Protein AF-A0A973CVB8-F1 (afdb_monomer)

pLDDT: mean 89.6, std 4.65, range [71.19, 96.25]

Secondary structure (DSSP, 8-state):
--TTGGG--HHHHHHHHHHHHHHHTTTS---HHHHHHHHHHHHHHT--HHHHHHHHHHHHSPPPGGG--GGGS-GGGHHHHHHHHHHHHTTTS---HHHHHHHHHHHHHH-

Foldseek 3Di:
DDPPLVVDDQVRLLLLLLLLLQLCCQVPARDPQLVVLSLVSCVVNVHDPVSSVVSVVSNVPHDDPVVRDLVPQDLVCLVVSLVSNVCSQCRVVDHDPRSVVVSVVSVVVSD

Solvent-accessible surface area (backbone atoms only — not comparable to full-atom values): 6586 Å² total; per-residue (Å²): 132,77,73,70,64,84,77,51,51,71,74,53,47,56,49,47,52,50,53,42,36,46,50,46,39,55,80,76,52,72,50,74,44,31,52,51,47,52,53,52,48,47,63,73,66,64,57,54,73,70,59,45,51,56,50,54,52,27,72,77,44,63,59,61,71,96,76,65,60,79,89,74,56,54,78,95,45,45,66,49,50,54,52,48,43,55,51,39,58,41,50,71,77,52,75,57,70,56,47,53,51,52,53,51,53,50,51,64,76,67,108

Mean predicted aligned error: 3.61 Å

Sequence (111 aa):
MPDGLDQLKGRERLNLLKFVCSFAWADLEIRSEERRFIKRLVERLELDPDEAERVEDWLDLPPSPDSVDPAQIPDKHREVFLTVLDQVIRADGQIAMEEQEHIALLREMLG

Structure (mmCIF, N/CA/C/O backbone):
data_AF-A0A973CVB8-F1
#
_entry.id   AF-A0A973CVB8-F1
#
loop_
_atom_site.group_PDB
_atom_site.id
_atom_site.type_symbol
_atom_site.label_atom_id
_atom_site.label_alt_id
_atom_site.label_comp_id
_atom_site.label_asym_id
_atom_site.label_entity_id
_atom_site.label_seq_id
_atom_site.pdbx_PDB_ins_code
_atom_site.Cartn_x
_atom_site.Cartn_y
_atom_site.Cartn_z
_atom_site.occupancy
_atom_site.B_iso_or_equiv
_atom_site.auth_seq_id
_atom_site.auth_comp_id
_atom_site.auth_asym_id
_atom_site.auth_atom_id
_atom_site.pdbx_PDB_model_num
ATOM 1 N N . MET A 1 1 ? -4.851 13.014 -5.911 1.00 81.19 1 MET A N 1
ATOM 2 C CA . MET A 1 1 ? -3.815 12.036 -6.296 1.00 81.19 1 MET A CA 1
ATOM 3 C C . MET A 1 1 ? -2.479 12.569 -5.819 1.00 81.19 1 MET A C 1
ATOM 5 O O . MET A 1 1 ? -2.302 13.774 -5.949 1.00 81.19 1 MET A O 1
ATOM 9 N N . PRO A 1 2 ? -1.599 11.727 -5.253 1.00 79.19 2 PRO A N 1
ATOM 10 C CA . PRO A 1 2 ? -0.275 12.135 -4.780 1.00 79.19 2 PRO A CA 1
ATOM 11 C C . PRO A 1 2 ? 0.631 12.619 -5.918 1.00 79.19 2 PRO A C 1
ATOM 13 O O . PRO A 1 2 ? 0.616 12.043 -7.010 1.00 79.19 2 PRO A O 1
ATOM 16 N N . ASP A 1 3 ? 1.438 13.641 -5.639 1.00 82.38 3 ASP A N 1
ATOM 17 C CA . ASP A 1 3 ? 2.522 14.085 -6.519 1.00 82.38 3 ASP A CA 1
ATOM 18 C C . ASP A 1 3 ? 3.740 13.144 -6.398 1.00 82.38 3 ASP A C 1
ATOM 20 O O . ASP A 1 3 ? 3.883 12.411 -5.420 1.00 82.38 3 ASP A O 1
ATOM 24 N N . GLY A 1 4 ? 4.621 13.126 -7.405 1.00 83.88 4 GLY A N 1
ATOM 25 C CA . GLY A 1 4 ? 5.867 12.340 -7.387 1.00 83.88 4 GLY A CA 1
ATOM 26 C C . GLY A 1 4 ? 5.741 10.861 -7.779 1.00 83.88 4 GLY A C 1
ATOM 27 O O . GLY A 1 4 ? 6.751 10.160 -7.850 1.00 83.88 4 GLY A O 1
ATOM 28 N N . LEU A 1 5 ? 4.533 10.376 -8.094 1.00 87.75 5 LEU A N 1
ATOM 29 C CA . LEU A 1 5 ? 4.300 9.012 -8.601 1.00 87.75 5 LEU A CA 1
ATOM 30 C C . LEU A 1 5 ? 5.050 8.714 -9.912 1.00 87.75 5 LEU A C 1
ATOM 32 O O . LEU A 1 5 ? 5.414 7.573 -10.185 1.00 87.75 5 LEU A O 1
ATOM 36 N N . ASP A 1 6 ? 5.295 9.744 -10.720 1.00 87.44 6 ASP A N 1
ATOM 37 C CA . ASP A 1 6 ? 6.030 9.695 -11.985 1.00 87.44 6 ASP A CA 1
ATOM 38 C C . ASP A 1 6 ? 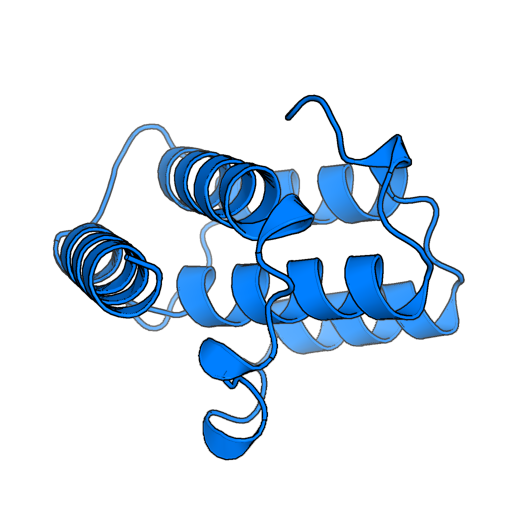7.521 9.355 -11.814 1.00 87.44 6 ASP A C 1
ATOM 40 O O . ASP A 1 6 ? 8.157 8.872 -12.751 1.00 87.44 6 ASP A O 1
ATOM 44 N N . GLN A 1 7 ? 8.067 9.533 -10.609 1.00 87.12 7 GLN A N 1
ATOM 45 C CA . GLN A 1 7 ? 9.464 9.229 -10.288 1.00 87.12 7 GLN A CA 1
ATOM 46 C C . GLN A 1 7 ? 9.703 7.734 -10.009 1.00 87.12 7 GLN A C 1
ATOM 48 O O . GLN A 1 7 ? 10.853 7.283 -9.989 1.00 87.12 7 GLN A O 1
ATOM 53 N N . LEU A 1 8 ? 8.630 6.958 -9.815 1.00 88.50 8 LEU A N 1
ATOM 54 C CA . LEU A 1 8 ? 8.685 5.522 -9.551 1.00 88.50 8 LEU A CA 1
ATOM 55 C C . LEU A 1 8 ? 8.846 4.729 -10.855 1.00 88.50 8 LEU A C 1
ATOM 57 O O . LEU A 1 8 ? 8.099 4.916 -11.822 1.00 88.50 8 LEU A O 1
ATOM 61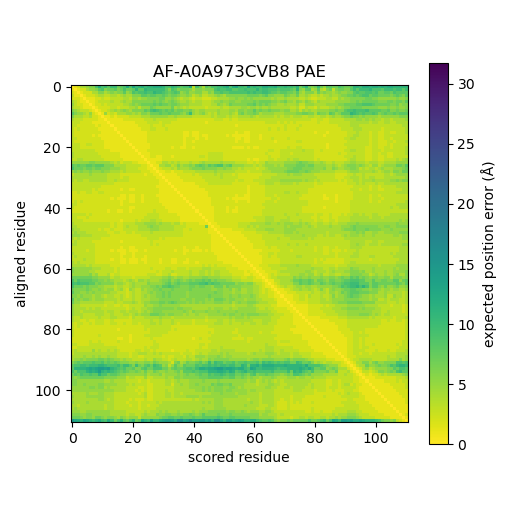 N N . LYS A 1 9 ? 9.785 3.782 -10.869 1.00 87.56 9 LYS A N 1
ATOM 62 C CA . LYS A 1 9 ? 9.956 2.784 -11.941 1.00 87.56 9 LYS A CA 1
ATOM 63 C C . LYS A 1 9 ? 9.066 1.565 -11.691 1.00 87.56 9 LYS A C 1
ATOM 65 O O . LYS A 1 9 ? 8.680 1.338 -10.554 1.00 87.56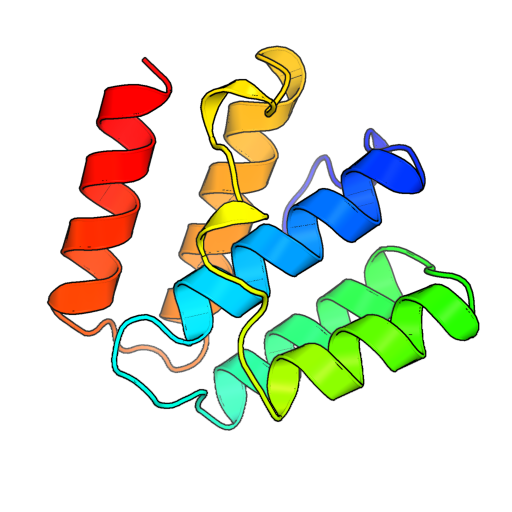 9 LYS A O 1
ATOM 70 N N . GLY A 1 10 ? 8.795 0.738 -12.709 1.00 84.81 10 GLY A N 1
ATOM 71 C CA . GLY A 1 10 ? 7.832 -0.386 -12.635 1.00 84.81 10 GLY A CA 1
ATOM 72 C C . GLY A 1 10 ? 7.882 -1.202 -11.334 1.00 84.81 10 GLY A C 1
ATOM 73 O O . GLY A 1 10 ? 6.926 -1.206 -10.565 1.00 84.81 10 GLY A O 1
ATOM 74 N N . ARG A 1 11 ? 9.055 -1.744 -10.975 1.00 86.06 11 ARG A N 1
ATOM 75 C CA . ARG A 1 11 ? 9.230 -2.494 -9.714 1.00 86.06 11 ARG A CA 1
ATOM 76 C C . ARG A 1 11 ? 8.910 -1.678 -8.451 1.00 86.06 11 ARG A C 1
ATOM 78 O O . ARG A 1 11 ? 8.438 -2.242 -7.472 1.00 86.06 11 ARG A O 1
ATOM 85 N N . GLU A 1 12 ? 9.170 -0.373 -8.453 1.00 89.38 12 GLU A N 1
ATOM 86 C CA . GLU A 1 12 ? 8.847 0.533 -7.342 1.00 89.38 12 GLU A CA 1
ATOM 87 C C . GLU A 1 12 ? 7.346 0.860 -7.297 1.00 89.38 12 GLU A C 1
ATOM 89 O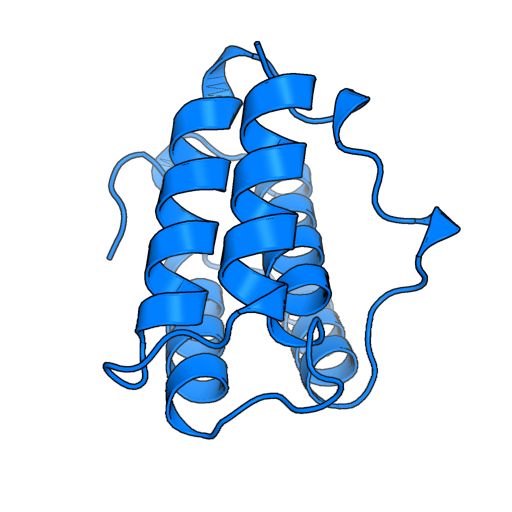 O . GLU A 1 12 ? 6.798 0.970 -6.205 1.00 89.38 12 GLU A O 1
ATOM 94 N N . ARG A 1 13 ? 6.670 0.946 -8.454 1.00 93.69 13 ARG A N 1
ATOM 95 C CA . ARG A 1 13 ? 5.210 1.139 -8.559 1.00 93.69 13 ARG A CA 1
ATOM 96 C C . ARG A 1 13 ? 4.452 -0.060 -8.000 1.00 93.69 13 ARG A C 1
ATOM 98 O O . ARG A 1 13 ? 3.577 0.106 -7.154 1.00 93.69 13 ARG A O 1
ATOM 105 N N . LEU A 1 14 ? 4.837 -1.268 -8.412 1.00 92.88 14 LEU A N 1
ATOM 106 C CA . LEU A 1 14 ? 4.240 -2.494 -7.888 1.00 92.88 14 LEU A CA 1
ATOM 107 C C . LEU A 1 14 ? 4.532 -2.661 -6.391 1.00 92.88 14 LEU A C 1
ATOM 109 O O . LEU A 1 14 ? 3.656 -3.062 -5.629 1.00 92.88 14 LEU A O 1
ATOM 113 N N . ASN A 1 15 ? 5.747 -2.314 -5.948 1.00 92.25 15 ASN A N 1
ATOM 114 C CA . ASN A 1 15 ? 6.083 -2.341 -4.526 1.00 92.25 15 ASN A CA 1
ATOM 115 C C . ASN A 1 15 ? 5.231 -1.344 -3.729 1.00 92.25 15 ASN A C 1
ATOM 117 O O . ASN A 1 15 ? 4.707 -1.711 -2.686 1.00 92.25 15 ASN A O 1
ATOM 121 N N . LEU A 1 16 ? 5.021 -0.123 -4.231 1.00 93.62 16 LEU A N 1
ATOM 122 C CA . LEU A 1 16 ? 4.109 0.838 -3.607 1.00 93.62 16 LEU A CA 1
ATOM 123 C C . LEU A 1 16 ? 2.712 0.236 -3.423 1.00 93.62 16 LEU A C 1
ATOM 125 O O . LEU A 1 16 ? 2.177 0.277 -2.319 1.00 93.62 16 LEU A O 1
ATOM 129 N N . LEU A 1 17 ? 2.143 -0.365 -4.471 1.00 94.81 17 LEU A N 1
ATOM 130 C CA . LEU A 1 17 ? 0.811 -0.967 -4.387 1.00 94.81 17 LEU A CA 1
ATOM 131 C C . LEU A 1 17 ? 0.740 -2.149 -3.429 1.00 94.81 17 LEU A C 1
ATOM 133 O O . LEU A 1 17 ? -0.269 -2.330 -2.752 1.00 94.81 17 LEU A O 1
ATOM 137 N N . LYS A 1 18 ? 1.824 -2.908 -3.312 1.00 94.31 18 LYS A N 1
ATOM 138 C CA . LYS A 1 18 ? 1.930 -3.976 -2.328 1.00 94.31 18 LYS A CA 1
ATOM 139 C C . LYS A 1 18 ? 1.859 -3.450 -0.895 1.00 94.31 18 LYS A C 1
ATOM 141 O O . LYS A 1 18 ? 1.117 -3.996 -0.086 1.00 94.31 18 LYS A O 1
ATOM 146 N N . PHE A 1 19 ? 2.605 -2.385 -0.593 1.00 92.88 19 PHE A N 1
ATOM 147 C CA . PHE A 1 19 ? 2.527 -1.712 0.705 1.00 92.88 19 PHE A CA 1
ATOM 148 C C . PHE A 1 19 ? 1.122 -1.170 0.944 1.00 92.88 19 PHE A C 1
ATOM 150 O O . PHE A 1 19 ? 0.538 -1.429 1.987 1.00 92.88 19 PHE A O 1
ATOM 157 N N . VAL A 1 20 ? 0.554 -0.486 -0.047 1.00 93.12 20 VAL A N 1
ATOM 158 C CA . VAL A 1 20 ? -0.801 0.063 0.029 1.00 93.12 20 VAL A CA 1
ATOM 159 C C . VAL A 1 20 ? -1.835 -1.008 0.364 1.00 93.12 20 VAL A C 1
ATOM 161 O O . VAL A 1 20 ? -2.592 -0.824 1.309 1.00 93.12 20 VAL A O 1
ATOM 164 N N . CYS A 1 21 ? -1.834 -2.141 -0.340 1.00 93.88 21 CYS A N 1
ATOM 165 C CA . CYS A 1 21 ? -2.776 -3.222 -0.051 1.00 93.88 21 CYS A CA 1
ATOM 166 C C . CYS A 1 21 ? -2.515 -3.835 1.330 1.00 93.88 21 CYS A C 1
ATOM 168 O O . CYS A 1 21 ? -3.455 -4.094 2.066 1.00 93.88 21 CYS A O 1
ATOM 170 N N . SER A 1 22 ? -1.250 -4.024 1.722 1.00 91.44 22 SER A N 1
ATOM 171 C CA . SER A 1 22 ? -0.914 -4.558 3.049 1.00 91.44 22 SER A CA 1
ATOM 172 C C . SER A 1 22 ? -1.403 -3.671 4.197 1.00 91.44 22 SER A C 1
ATOM 174 O O . SER A 1 22 ? -1.770 -4.203 5.238 1.00 91.44 22 SER A O 1
ATOM 176 N N . PHE A 1 23 ? -1.378 -2.347 4.027 1.00 89.06 23 PHE A N 1
ATOM 177 C CA . PHE A 1 23 ? -1.850 -1.397 5.037 1.00 89.06 23 PHE A CA 1
ATOM 178 C C . PHE A 1 23 ? -3.367 -1.236 5.018 1.00 89.06 23 PHE A C 1
ATOM 180 O O . PHE A 1 23 ? 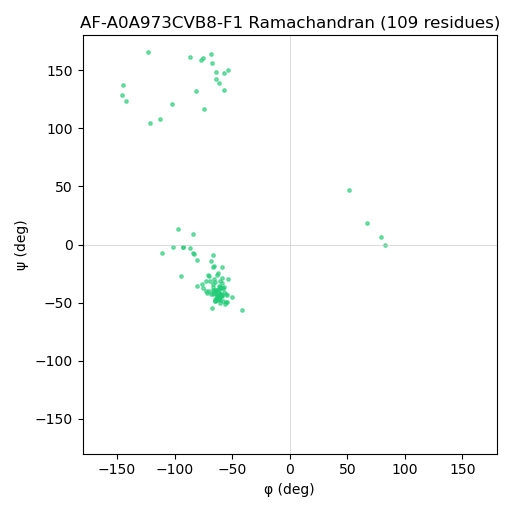-3.954 -1.133 6.084 1.00 89.06 23 PHE A O 1
ATOM 187 N N . ALA A 1 24 ? -3.997 -1.277 3.843 1.00 90.38 24 ALA A N 1
ATOM 188 C CA . ALA A 1 24 ? -5.456 -1.276 3.736 1.00 90.38 24 ALA A CA 1
ATOM 189 C C . ALA A 1 24 ? -6.087 -2.513 4.406 1.00 90.38 24 ALA A C 1
ATOM 191 O O . ALA A 1 24 ? -7.218 -2.465 4.843 1.00 90.38 24 ALA A O 1
ATOM 192 N N . TRP A 1 25 ? -5.352 -3.622 4.532 1.00 91.56 25 TRP A N 1
ATOM 193 C CA . TRP A 1 25 ? -5.791 -4.807 5.280 1.00 91.56 25 TRP A CA 1
ATOM 194 C C . TRP A 1 25 ? -5.525 -4.734 6.800 1.00 91.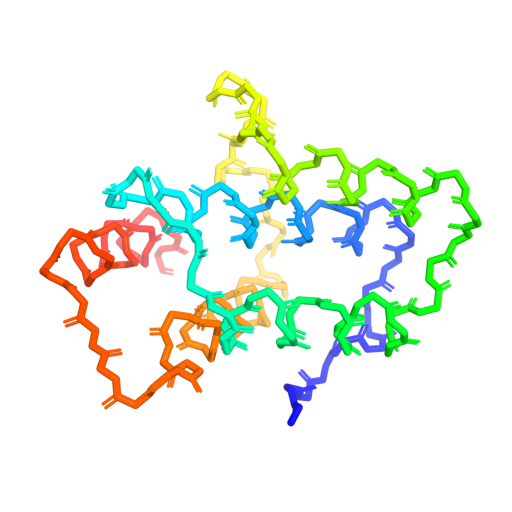56 25 TRP A C 1
ATOM 196 O O . TRP A 1 25 ? -5.673 -5.749 7.485 1.00 91.56 25 TRP A O 1
ATOM 206 N N . ALA A 1 26 ? -5.101 -3.586 7.348 1.00 87.00 26 ALA A N 1
ATOM 207 C CA . ALA A 1 26 ? -4.690 -3.454 8.752 1.00 87.00 26 ALA A CA 1
ATOM 208 C C . ALA A 1 26 ? -5.779 -3.853 9.762 1.00 87.00 26 ALA A C 1
ATOM 210 O O . ALA A 1 26 ? -5.457 -4.473 10.776 1.00 87.00 26 ALA A O 1
ATOM 211 N N . ASP A 1 27 ? -7.043 -3.537 9.483 1.00 85.00 27 ASP A N 1
ATOM 212 C CA . ASP A 1 27 ? -8.209 -3.882 10.308 1.00 85.00 27 ASP A CA 1
ATOM 213 C C . ASP A 1 27 ? -8.939 -5.153 9.815 1.00 85.00 27 ASP A C 1
ATOM 215 O O . ASP A 1 27 ? -10.029 -5.477 10.288 1.00 85.00 27 ASP A O 1
ATOM 219 N N . LEU A 1 28 ? -8.298 -5.925 8.924 1.00 87.50 28 LEU A N 1
ATOM 220 C CA . LEU A 1 28 ? -8.818 -7.133 8.272 1.00 87.50 28 LEU A CA 1
ATOM 221 C C . LEU A 1 28 ? -9.991 -6.894 7.301 1.00 87.50 28 LEU A C 1
ATOM 223 O O . LEU A 1 28 ? -10.674 -7.857 6.939 1.00 87.50 28 LEU A O 1
ATOM 227 N N . GLU A 1 29 ? -10.201 -5.664 6.829 1.00 89.62 29 GLU A N 1
ATOM 228 C CA . GLU A 1 29 ? -11.206 -5.333 5.816 1.00 89.62 29 GLU A CA 1
ATOM 229 C C . GLU A 1 29 ? -10.705 -4.216 4.886 1.00 89.62 29 GLU A C 1
ATOM 231 O O . GLU A 1 29 ? -10.165 -3.229 5.344 1.00 89.62 29 GLU A O 1
ATOM 236 N N . ILE A 1 30 ? -10.926 -4.320 3.568 1.00 91.06 30 ILE A N 1
ATOM 237 C CA . ILE A 1 30 ? -10.736 -3.174 2.657 1.00 91.06 30 ILE A CA 1
ATOM 238 C C . ILE A 1 30 ? -12.099 -2.590 2.304 1.00 91.06 30 ILE A C 1
ATOM 240 O O . ILE A 1 30 ? -12.928 -3.251 1.664 1.00 91.06 30 ILE A O 1
ATOM 244 N N . ARG A 1 31 ? -12.307 -1.314 2.624 1.00 91.12 31 ARG A N 1
ATOM 245 C CA . ARG A 1 31 ? -13.560 -0.607 2.347 1.00 91.12 31 ARG A CA 1
ATOM 246 C C . ARG A 1 31 ? -13.698 -0.253 0.870 1.00 91.12 31 ARG A C 1
ATOM 248 O O . ARG A 1 31 ? -12.746 -0.197 0.086 1.00 91.12 31 ARG A O 1
ATOM 255 N N . SER A 1 32 ? -14.934 0.020 0.456 1.00 91.75 32 SER A N 1
ATOM 256 C CA . SER A 1 32 ? -15.266 0.296 -0.950 1.00 91.75 32 SER A CA 1
ATOM 257 C C . SER A 1 32 ? -14.534 1.527 -1.501 1.00 91.75 32 SER A C 1
ATOM 259 O O . SER A 1 32 ? -14.139 1.561 -2.671 1.00 91.75 32 SER A O 1
ATOM 261 N N . GLU A 1 33 ? -14.359 2.549 -0.673 1.00 92.19 33 GLU A N 1
ATOM 262 C CA . GLU A 1 33 ? -13.702 3.813 -0.987 1.00 92.19 33 GLU A CA 1
ATOM 263 C C . GLU A 1 33 ? -12.188 3.640 -1.138 1.00 92.19 33 GLU A C 1
ATOM 265 O O . GLU A 1 33 ? -11.614 4.158 -2.103 1.00 92.19 33 GLU A O 1
ATOM 270 N N . GLU A 1 34 ? -11.568 2.851 -0.261 1.00 92.06 34 GLU A N 1
ATOM 271 C CA . GLU A 1 34 ? -10.153 2.482 -0.324 1.00 92.06 34 GLU A CA 1
ATOM 272 C C . GLU A 1 34 ? -9.871 1.639 -1.562 1.00 92.06 34 GLU A C 1
ATOM 274 O O . GLU A 1 34 ? -9.016 1.995 -2.374 1.00 92.06 34 GLU A O 1
ATOM 279 N N . ARG A 1 35 ? -10.677 0.595 -1.808 1.00 94.94 35 ARG A N 1
ATOM 280 C CA . ARG A 1 35 ? -10.590 -0.216 -3.032 1.00 94.94 35 ARG A CA 1
ATOM 281 C C . ARG A 1 35 ? -10.684 0.660 -4.279 1.00 94.94 35 ARG A C 1
ATOM 283 O O . ARG A 1 35 ? -9.919 0.496 -5.230 1.00 94.94 35 ARG A O 1
ATOM 290 N N . ARG A 1 36 ? -11.608 1.625 -4.292 1.00 94.50 36 ARG A N 1
ATOM 291 C CA . ARG A 1 36 ? -11.751 2.567 -5.411 1.00 94.50 36 ARG A CA 1
ATOM 292 C C . ARG A 1 36 ? -10.538 3.485 -5.539 1.00 94.50 36 ARG A C 1
ATOM 294 O O . ARG A 1 36 ? -10.167 3.831 -6.658 1.00 94.50 36 ARG A O 1
ATOM 301 N N . PHE A 1 37 ? -9.941 3.910 -4.430 1.00 94.50 37 PHE A N 1
ATOM 302 C CA . PHE A 1 37 ? -8.709 4.691 -4.446 1.00 94.50 37 PHE A CA 1
ATOM 303 C C . PHE A 1 37 ? -7.552 3.887 -5.042 1.00 94.50 37 PHE A C 1
ATOM 305 O O . PHE A 1 37 ? -6.892 4.383 -5.955 1.00 94.50 37 PHE A O 1
ATOM 312 N N . ILE A 1 38 ? -7.363 2.645 -4.596 1.00 94.81 38 ILE A N 1
ATOM 313 C CA . ILE A 1 38 ? -6.309 1.744 -5.075 1.00 94.81 38 ILE A CA 1
ATOM 314 C C . ILE A 1 38 ? -6.464 1.483 -6.577 1.00 94.81 38 ILE A C 1
ATOM 316 O O . ILE A 1 38 ? -5.496 1.630 -7.317 1.00 94.81 38 ILE A O 1
ATOM 320 N N . LYS A 1 39 ? -7.683 1.222 -7.070 1.00 94.81 39 LYS A N 1
ATOM 321 C CA . LYS A 1 39 ? -7.943 1.068 -8.515 1.00 94.81 39 LYS A CA 1
ATOM 322 C C . LYS A 1 39 ? -7.550 2.308 -9.325 1.00 94.81 39 LYS A C 1
ATOM 324 O O . LYS A 1 39 ? -6.874 2.194 -10.342 1.00 94.81 39 LYS A O 1
ATOM 329 N N . ARG A 1 40 ? -7.885 3.514 -8.850 1.00 94.25 40 ARG A N 1
ATOM 330 C CA . ARG A 1 40 ? -7.439 4.751 -9.521 1.00 94.25 40 ARG A CA 1
ATOM 331 C C . ARG A 1 40 ? -5.917 4.927 -9.465 1.00 94.25 40 ARG A C 1
ATOM 333 O O . ARG A 1 40 ? -5.342 5.561 -10.345 1.00 94.25 40 ARG A O 1
ATOM 340 N N . LEU A 1 41 ? -5.263 4.420 -8.419 1.00 94.38 41 LEU A N 1
ATOM 341 C CA . LEU A 1 41 ? -3.808 4.446 -8.303 1.00 94.38 41 LEU A CA 1
ATOM 342 C C . LEU A 1 41 ? -3.158 3.484 -9.309 1.00 94.38 41 LEU A C 1
ATOM 344 O O . LEU A 1 41 ? -2.183 3.873 -9.945 1.00 94.38 41 LEU A O 1
ATOM 348 N N . VAL A 1 42 ? -3.736 2.294 -9.518 1.00 94.31 42 VAL A N 1
ATOM 349 C CA . VAL A 1 42 ? -3.334 1.351 -10.578 1.00 94.31 42 VAL A CA 1
ATOM 350 C C . VAL A 1 42 ? -3.393 2.026 -11.949 1.00 94.31 42 VAL A C 1
ATOM 352 O O . VAL A 1 42 ? -2.398 2.051 -12.671 1.00 94.31 42 VAL A O 1
ATOM 355 N N . GLU A 1 43 ? -4.519 2.665 -12.275 1.00 92.69 43 GLU A N 1
ATOM 356 C CA . GLU A 1 43 ? -4.681 3.409 -13.531 1.00 92.69 43 GLU A CA 1
ATOM 357 C C . GLU A 1 43 ? -3.635 4.528 -13.673 1.00 92.69 43 GLU A C 1
ATOM 359 O O . GLU A 1 43 ? -3.034 4.702 -14.731 1.00 92.69 43 GLU A O 1
ATOM 364 N N . ARG A 1 44 ? -3.371 5.279 -12.594 1.00 92.81 44 ARG A N 1
ATOM 365 C CA . ARG A 1 44 ? -2.428 6.409 -12.598 1.00 92.81 44 ARG A CA 1
ATOM 366 C C . ARG A 1 44 ? -0.965 5.988 -12.747 1.00 92.81 44 ARG A C 1
ATOM 368 O O . ARG A 1 44 ? -0.166 6.780 -13.257 1.00 92.81 44 ARG A O 1
ATOM 375 N N . LEU A 1 45 ? -0.616 4.809 -12.241 1.00 92.19 45 LEU A N 1
ATOM 376 C CA . LEU A 1 45 ? 0.728 4.236 -12.292 1.00 92.19 45 LEU A CA 1
ATOM 377 C C . LEU A 1 45 ? 1.014 3.509 -13.609 1.00 92.19 45 LEU A C 1
ATOM 379 O O . LEU A 1 45 ? 2.168 3.138 -13.831 1.00 92.19 45 LEU A O 1
ATOM 383 N N . GLU A 1 46 ? 0.005 3.350 -14.472 1.00 91.50 46 GLU A N 1
ATOM 384 C CA . GLU A 1 46 ? 0.127 2.709 -15.786 1.00 91.50 46 GLU A CA 1
ATOM 385 C C . GLU A 1 46 ? 0.801 1.330 -15.680 1.00 91.50 46 GLU A C 1
ATOM 387 O O . GLU A 1 46 ? 1.757 1.043 -16.402 1.00 91.50 46 GLU A O 1
ATOM 392 N N . LEU A 1 47 ? 0.356 0.509 -14.718 1.00 91.31 47 LEU A N 1
ATOM 393 C CA . LEU A 1 47 ? 0.855 -0.862 -14.577 1.00 91.31 47 LEU A CA 1
ATOM 394 C C . LEU A 1 47 ? 0.479 -1.686 -15.807 1.00 91.31 47 LEU A C 1
ATOM 396 O O . LEU A 1 47 ? -0.558 -1.456 -16.439 1.00 91.31 47 LEU A O 1
ATOM 400 N N . ASP A 1 48 ? 1.330 -2.649 -16.139 1.00 92.44 48 ASP A N 1
ATOM 401 C CA . ASP A 1 48 ? 0.988 -3.620 -17.168 1.00 92.44 48 ASP A CA 1
ATOM 402 C C . ASP A 1 48 ? -0.152 -4.552 -16.695 1.00 92.44 48 ASP A C 1
ATOM 404 O O . ASP A 1 48 ? -0.477 -4.585 -15.503 1.00 92.44 48 ASP A O 1
ATOM 408 N N . PRO A 1 49 ? -0.812 -5.282 -17.614 1.00 93.00 49 PRO A N 1
ATOM 409 C CA . PRO A 1 49 ? -1.958 -6.116 -17.263 1.00 93.00 49 PRO A CA 1
ATOM 410 C C . PRO A 1 49 ? -1.666 -7.168 -16.187 1.00 93.00 49 PRO A C 1
ATOM 412 O O . PRO A 1 49 ? -2.523 -7.391 -15.333 1.00 93.00 49 PRO A O 1
ATOM 415 N N . ASP A 1 50 ? -0.470 -7.763 -16.189 1.00 94.06 50 ASP A N 1
ATOM 416 C CA . ASP A 1 50 ? -0.092 -8.803 -15.228 1.00 94.06 50 ASP A CA 1
ATOM 417 C C . ASP A 1 50 ? 0.135 -8.180 -13.840 1.00 94.06 50 ASP A C 1
ATOM 419 O O . ASP A 1 50 ? -0.264 -8.724 -12.809 1.00 94.06 50 ASP A O 1
ATOM 423 N N . GLU A 1 51 ? 0.764 -7.005 -13.789 1.00 94.00 51 GLU A N 1
ATOM 424 C CA . GLU A 1 51 ? 0.928 -6.236 -12.557 1.00 94.00 51 GLU A CA 1
ATOM 425 C C . GLU A 1 51 ? -0.414 -5.748 -11.989 1.00 94.00 51 GLU A C 1
ATOM 427 O O . GLU A 1 51 ? -0.611 -5.790 -10.773 1.00 94.00 51 GLU A O 1
ATOM 432 N N . ALA A 1 52 ? -1.342 -5.313 -12.843 1.00 94.31 52 ALA A N 1
ATOM 433 C CA . ALA A 1 52 ? -2.678 -4.888 -12.433 1.00 94.31 52 ALA A CA 1
ATOM 434 C C . ALA A 1 52 ? -3.509 -6.058 -11.878 1.00 94.31 52 ALA A C 1
ATOM 436 O O . ALA A 1 52 ? -4.151 -5.903 -10.839 1.00 94.31 52 ALA A O 1
ATOM 437 N N . GLU A 1 53 ? -3.453 -7.232 -12.515 1.00 95.44 53 GLU A N 1
ATOM 438 C CA . GLU A 1 53 ? -4.117 -8.451 -12.031 1.00 95.44 53 GLU A CA 1
ATOM 439 C C . GLU A 1 53 ? -3.613 -8.842 -10.636 1.00 95.44 53 GLU A C 1
ATOM 441 O O . GLU A 1 53 ? -4.410 -9.074 -9.729 1.00 95.44 53 GLU A O 1
ATOM 446 N N . ARG A 1 54 ? -2.297 -8.773 -10.402 1.00 95.00 54 ARG A N 1
ATOM 447 C CA . ARG A 1 54 ? -1.719 -9.036 -9.072 1.00 95.00 54 ARG A CA 1
ATOM 448 C C . ARG A 1 54 ? -2.226 -8.090 -7.987 1.00 95.00 54 ARG A C 1
ATOM 450 O O . ARG A 1 54 ? -2.272 -8.474 -6.821 1.00 95.00 54 ARG A O 1
ATOM 457 N N . VAL A 1 55 ? -2.550 -6.848 -8.336 1.00 95.50 55 VAL A N 1
ATOM 458 C CA . VAL A 1 55 ? -3.107 -5.885 -7.378 1.00 95.50 55 VAL A CA 1
ATOM 459 C C . VAL A 1 55 ? -4.568 -6.207 -7.087 1.00 95.50 55 VAL A C 1
ATOM 461 O O . VAL A 1 55 ? -4.979 -6.096 -5.937 1.00 95.50 55 VAL A O 1
ATOM 464 N N . GLU A 1 56 ? -5.343 -6.642 -8.082 1.00 95.75 56 GLU A N 1
ATOM 465 C CA . GLU A 1 56 ? -6.708 -7.133 -7.854 1.00 95.75 56 GLU A CA 1
ATOM 466 C C . GLU A 1 56 ? -6.712 -8.356 -6.928 1.00 95.75 56 GLU A C 1
ATOM 468 O O . GLU A 1 56 ? -7.479 -8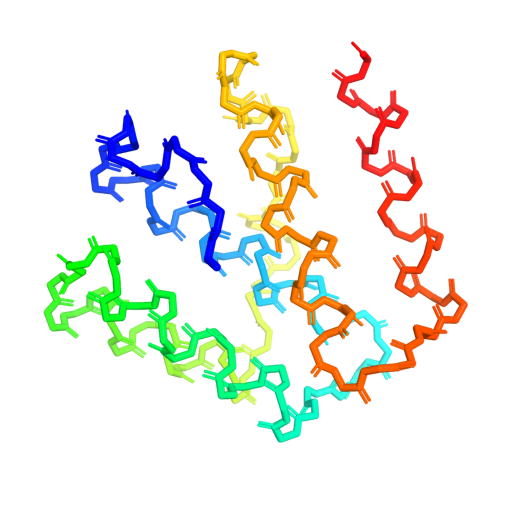.372 -5.966 1.00 95.75 56 GLU A O 1
ATOM 473 N N . ASP A 1 57 ? -5.780 -9.296 -7.113 1.00 95.81 57 ASP A N 1
ATOM 474 C CA . ASP A 1 57 ? -5.597 -10.416 -6.182 1.00 95.81 57 ASP A CA 1
ATOM 475 C C . ASP A 1 57 ? -5.321 -9.922 -4.751 1.00 95.81 57 ASP A C 1
ATOM 477 O O . ASP A 1 57 ? -5.863 -10.462 -3.787 1.00 95.81 57 ASP A O 1
ATOM 481 N N . TRP A 1 58 ? -4.510 -8.867 -4.595 1.00 96.25 58 TRP A N 1
ATOM 482 C CA . TRP A 1 58 ? -4.204 -8.288 -3.282 1.00 96.25 58 TRP A CA 1
ATOM 483 C C . TRP A 1 58 ? -5.369 -7.558 -2.624 1.00 96.25 58 TRP A C 1
ATOM 485 O O . TRP A 1 58 ? -5.425 -7.456 -1.396 1.00 96.25 58 TRP A O 1
ATOM 495 N N . LEU A 1 59 ? -6.295 -7.040 -3.427 1.00 95.06 59 LEU A N 1
ATOM 496 C CA . LEU A 1 59 ? -7.522 -6.442 -2.924 1.00 95.06 59 LEU A CA 1
ATOM 497 C C . LEU A 1 59 ? -8.475 -7.502 -2.360 1.00 95.06 59 LEU A C 1
ATOM 499 O O . LEU A 1 59 ? -9.288 -7.176 -1.496 1.00 95.06 59 LEU A O 1
ATOM 503 N N . ASP A 1 60 ? -8.380 -8.745 -2.831 1.00 94.75 60 ASP A N 1
ATOM 504 C CA . ASP A 1 60 ? -9.208 -9.863 -2.372 1.00 94.75 60 ASP A CA 1
ATOM 505 C C . ASP A 1 60 ? -8.527 -10.694 -1.269 1.00 94.75 60 ASP A C 1
ATOM 507 O O . ASP A 1 60 ? -9.213 -11.265 -0.419 1.00 94.75 60 ASP A O 1
ATOM 511 N N . LEU A 1 61 ? -7.190 -10.725 -1.235 1.00 93.12 61 LEU A N 1
ATOM 512 C CA . LEU A 1 61 ? -6.395 -11.384 -0.198 1.00 93.12 61 LEU A CA 1
ATOM 513 C C . LEU A 1 61 ? -5.092 -10.608 0.067 1.00 93.12 61 LEU A C 1
ATOM 515 O O . LEU A 1 61 ? -4.337 -10.387 -0.877 1.00 93.12 61 LEU A O 1
ATOM 519 N N . PRO A 1 62 ? -4.745 -10.252 1.320 1.00 92.38 62 PRO A N 1
ATOM 520 C CA . PRO A 1 62 ? -3.553 -9.456 1.587 1.00 92.38 62 PRO A CA 1
ATOM 521 C C . PRO A 1 62 ? -2.272 -10.106 1.041 1.00 92.38 62 PRO A C 1
ATOM 523 O O . PRO A 1 62 ? -2.129 -11.336 1.067 1.00 92.38 62 PRO A O 1
ATOM 526 N N . PRO A 1 63 ? -1.284 -9.297 0.610 1.00 91.00 63 PRO A N 1
ATOM 527 C CA . PRO A 1 63 ? 0.059 -9.796 0.351 1.00 91.00 63 PRO A CA 1
ATOM 528 C C . PRO A 1 63 ? 0.619 -10.535 1.575 1.00 91.00 63 PRO A C 1
ATOM 530 O O . PRO A 1 63 ? 0.322 -10.185 2.715 1.00 91.00 63 PRO A O 1
ATOM 533 N N . SER A 1 64 ? 1.496 -11.519 1.350 1.00 88.81 64 SER A N 1
ATOM 534 C CA . SER A 1 64 ? 2.174 -12.202 2.461 1.00 88.81 64 SER A CA 1
ATOM 535 C C . SER A 1 64 ? 2.944 -11.194 3.336 1.00 88.81 64 SER A C 1
ATOM 537 O O . SER A 1 64 ? 3.693 -10.384 2.771 1.00 88.81 64 SER A O 1
ATOM 539 N N . PRO A 1 65 ? 2.827 -11.252 4.676 1.00 79.31 65 PRO A N 1
ATOM 540 C CA . PRO A 1 65 ? 3.494 -10.311 5.578 1.00 79.31 65 PRO A CA 1
ATOM 541 C C . PRO A 1 65 ? 5.021 -10.348 5.432 1.00 79.31 65 PRO A C 1
ATOM 543 O O . PRO A 1 65 ? 5.656 -9.300 5.380 1.00 79.31 65 PRO A O 1
ATOM 546 N N . ASP A 1 66 ? 5.609 -11.529 5.209 1.00 82.50 66 ASP A N 1
ATOM 547 C CA . ASP A 1 66 ? 7.060 -11.698 4.999 1.00 82.50 66 ASP A CA 1
ATOM 548 C C . ASP A 1 66 ? 7.569 -11.055 3.702 1.00 82.50 66 ASP A C 1
ATOM 550 O O . ASP A 1 66 ? 8.767 -11.010 3.420 1.00 82.50 66 ASP A O 1
ATOM 554 N N . SER A 1 67 ? 6.650 -10.607 2.852 1.00 82.06 67 SER A N 1
ATOM 555 C CA . SER A 1 67 ? 6.959 -10.079 1.538 1.00 82.06 67 SER A CA 1
ATOM 556 C C . SER A 1 67 ? 6.925 -8.542 1.493 1.00 82.06 67 SER A C 1
ATOM 558 O O . SER A 1 67 ? 7.227 -7.965 0.443 1.00 82.06 67 SER A O 1
ATOM 560 N N . VAL A 1 68 ? 6.591 -7.886 2.609 1.00 84.75 68 VAL A N 1
ATOM 561 C CA . VAL A 1 68 ? 6.576 -6.428 2.783 1.00 84.75 68 VAL A CA 1
ATOM 562 C C . VAL A 1 68 ? 7.675 -6.047 3.777 1.00 84.75 68 VAL A C 1
ATOM 564 O O . VAL A 1 68 ? 7.558 -6.302 4.968 1.00 84.75 68 VAL A O 1
ATOM 567 N N . ASP A 1 69 ? 8.754 -5.438 3.284 1.00 85.19 69 ASP A N 1
ATOM 568 C CA . ASP A 1 69 ? 9.895 -5.012 4.106 1.00 85.19 69 ASP A CA 1
ATOM 569 C C . ASP A 1 69 ? 10.110 -3.493 3.970 1.00 85.19 69 ASP A C 1
ATOM 571 O O . ASP A 1 69 ? 10.611 -3.042 2.930 1.00 85.19 69 ASP A O 1
ATOM 575 N N . PRO A 1 70 ? 9.736 -2.686 4.987 1.00 85.31 70 PRO A N 1
ATOM 576 C CA . PRO A 1 70 ? 9.925 -1.234 4.985 1.00 85.31 70 PRO A CA 1
ATOM 577 C C . PRO A 1 70 ? 11.362 -0.783 4.712 1.00 85.31 70 PRO A C 1
ATOM 579 O O . PRO A 1 70 ? 11.562 0.267 4.101 1.00 85.31 70 PRO A O 1
ATOM 582 N N . ALA A 1 71 ? 12.367 -1.580 5.094 1.00 85.94 71 ALA A N 1
ATOM 583 C CA . ALA A 1 71 ? 13.772 -1.246 4.877 1.00 85.94 71 ALA A CA 1
ATOM 584 C C . ALA A 1 71 ? 14.176 -1.274 3.389 1.00 85.94 71 ALA A C 1
ATOM 586 O O . ALA A 1 71 ? 15.224 -0.743 3.026 1.00 85.94 71 ALA A O 1
ATOM 587 N N . GLN A 1 72 ? 13.347 -1.856 2.513 1.00 85.12 72 GLN A N 1
ATOM 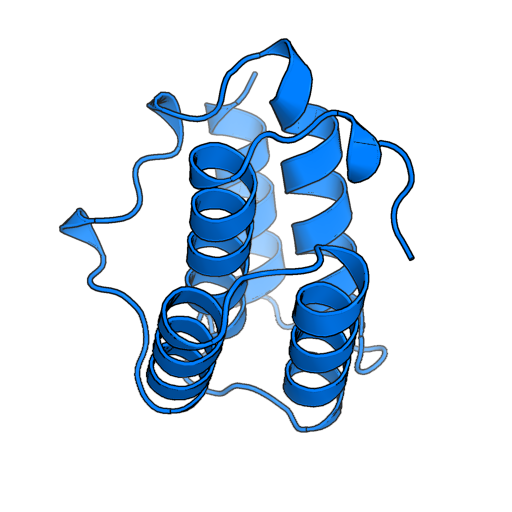588 C CA . GLN A 1 72 ? 13.570 -1.857 1.063 1.00 85.12 72 GLN A CA 1
ATOM 589 C C . GLN A 1 72 ? 13.089 -0.574 0.374 1.00 85.12 72 GLN A C 1
ATOM 591 O O . GLN A 1 72 ? 13.339 -0.413 -0.823 1.00 85.12 72 GLN A O 1
ATOM 596 N N . ILE A 1 73 ? 12.381 0.324 1.070 1.00 87.88 73 ILE A N 1
ATOM 597 C CA . ILE A 1 73 ? 11.906 1.582 0.483 1.00 87.88 73 ILE A CA 1
ATOM 598 C C . ILE A 1 73 ? 13.098 2.542 0.34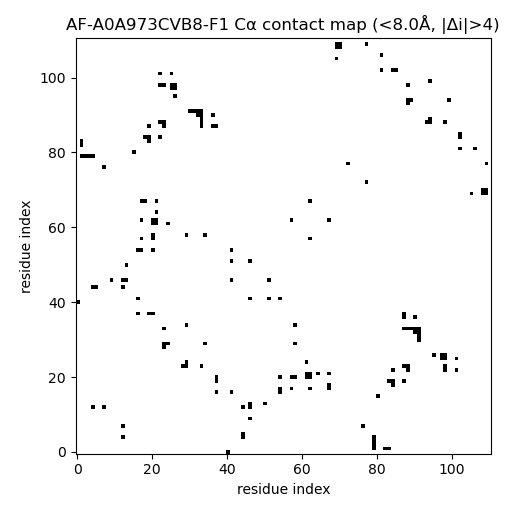5 1.00 87.88 73 ILE A C 1
ATOM 600 O O . ILE A 1 73 ? 13.654 2.970 1.361 1.00 87.88 73 ILE A O 1
ATOM 604 N N . PRO A 1 74 ? 13.488 2.940 -0.885 1.00 88.56 74 PRO A N 1
ATOM 605 C CA . PRO A 1 74 ? 14.579 3.890 -1.070 1.00 88.56 74 PRO A CA 1
ATOM 606 C C . PRO A 1 74 ? 14.258 5.233 -0.413 1.00 88.56 74 PRO A C 1
ATOM 608 O O . PRO A 1 74 ? 13.151 5.741 -0.577 1.00 88.56 74 PRO A O 1
ATOM 611 N N . ASP A 1 75 ? 15.244 5.852 0.238 1.00 88.94 75 ASP A N 1
ATOM 612 C CA . ASP A 1 75 ? 15.088 7.104 1.000 1.00 88.94 75 ASP A CA 1
ATOM 613 C C . ASP A 1 75 ? 14.370 8.198 0.203 1.00 88.94 75 ASP A C 1
ATOM 615 O O . ASP A 1 75 ? 13.405 8.795 0.673 1.00 88.94 75 ASP A O 1
ATOM 619 N N . LYS A 1 76 ? 14.767 8.370 -1.064 1.00 89.56 76 LYS A N 1
ATOM 620 C CA . LYS A 1 76 ? 14.169 9.330 -2.005 1.00 89.56 76 LYS A CA 1
ATOM 621 C C . LYS A 1 76 ? 12.670 9.126 -2.271 1.00 89.56 76 LYS A C 1
ATOM 623 O O . LYS A 1 76 ? 12.031 10.026 -2.797 1.00 89.56 76 LYS A O 1
ATOM 628 N N . HIS A 1 77 ? 12.122 7.945 -1.987 1.00 90.06 77 HIS A N 1
ATOM 629 C CA . HIS A 1 77 ? 10.728 7.585 -2.263 1.00 90.06 77 HIS A CA 1
ATOM 630 C C . HIS A 1 77 ? 9.886 7.436 -0.990 1.00 90.06 77 HIS A C 1
ATOM 632 O O . HIS A 1 77 ? 8.668 7.297 -1.097 1.00 90.06 77 HIS A O 1
ATOM 638 N N . ARG A 1 78 ? 10.496 7.494 0.205 1.00 91.44 78 ARG A N 1
ATOM 639 C CA . ARG A 1 78 ? 9.791 7.331 1.489 1.00 91.44 78 ARG A CA 1
ATOM 640 C C . ARG A 1 78 ? 8.627 8.311 1.633 1.00 91.44 78 ARG A C 1
ATOM 642 O O . ARG A 1 78 ? 7.540 7.901 2.022 1.00 91.44 78 ARG A O 1
ATOM 649 N N . GLU A 1 79 ? 8.819 9.569 1.239 1.00 91.06 79 GLU A N 1
ATOM 650 C CA . GLU A 1 79 ? 7.774 10.601 1.302 1.00 91.06 79 GLU A CA 1
ATOM 651 C C . GLU A 1 79 ? 6.569 10.278 0.406 1.00 91.06 79 GLU A C 1
ATOM 653 O O . GLU A 1 79 ? 5.423 10.383 0.846 1.00 91.06 79 GLU A O 1
ATOM 658 N N . VAL A 1 80 ? 6.815 9.819 -0.827 1.00 92.12 80 VAL A N 1
ATOM 659 C CA . VAL A 1 80 ? 5.750 9.402 -1.753 1.00 92.12 80 VAL A CA 1
ATOM 660 C C . VAL A 1 80 ? 4.994 8.205 -1.179 1.00 92.12 80 VAL A C 1
ATOM 662 O O . VAL A 1 80 ? 3.766 8.215 -1.166 1.00 92.12 80 VAL A O 1
ATOM 665 N N . PHE A 1 81 ? 5.701 7.202 -0.649 1.00 92.50 81 PHE A N 1
ATOM 666 C CA . PHE A 1 81 ? 5.081 6.019 -0.044 1.00 92.50 81 PHE A CA 1
ATOM 667 C C . PHE A 1 81 ? 4.198 6.395 1.149 1.00 92.50 81 PHE A C 1
ATOM 669 O O . PHE A 1 81 ? 3.027 6.027 1.181 1.00 92.50 81 PHE A O 1
ATOM 676 N N . LEU A 1 82 ? 4.727 7.179 2.092 1.00 91.81 82 LEU A N 1
ATOM 677 C CA . LEU A 1 82 ? 3.988 7.624 3.275 1.00 91.81 82 LEU A CA 1
ATOM 678 C C . LEU A 1 82 ? 2.766 8.473 2.912 1.00 91.81 82 LEU A C 1
ATOM 680 O O . LEU A 1 82 ? 1.711 8.321 3.524 1.00 91.81 82 LEU A O 1
ATOM 684 N N . THR A 1 83 ? 2.894 9.341 1.907 1.00 93.00 83 THR A N 1
ATOM 685 C CA . THR A 1 83 ? 1.795 10.193 1.435 1.00 93.00 83 THR A CA 1
ATOM 686 C C . THR A 1 83 ? 0.696 9.376 0.764 1.00 93.00 83 THR A C 1
ATOM 688 O O . THR A 1 83 ? -0.485 9.622 0.994 1.00 93.00 83 THR A O 1
ATOM 691 N N . VAL A 1 84 ? 1.064 8.400 -0.069 1.00 93.44 84 VAL A N 1
ATOM 692 C CA . VAL A 1 84 ? 0.096 7.511 -0.723 1.00 93.44 84 VAL A CA 1
ATOM 693 C C . VAL A 1 84 ? -0.633 6.664 0.317 1.00 93.44 84 VAL A C 1
ATOM 695 O O . VAL A 1 84 ? -1.857 6.585 0.261 1.00 93.44 84 VAL A O 1
ATOM 698 N N . LEU A 1 85 ? 0.099 6.067 1.264 1.00 91.56 85 LEU A N 1
ATOM 699 C CA . LEU A 1 85 ? -0.475 5.256 2.340 1.00 91.56 85 LEU A CA 1
ATOM 700 C C . LEU A 1 85 ? -1.476 6.062 3.169 1.00 91.56 85 LEU A C 1
ATOM 702 O O . LEU A 1 85 ? -2.607 5.621 3.340 1.00 91.56 85 LEU A O 1
ATOM 706 N N . ASP A 1 86 ? -1.099 7.272 3.594 1.00 90.56 86 ASP A N 1
ATOM 707 C CA . ASP A 1 86 ? -1.984 8.169 4.345 1.00 90.56 86 ASP A CA 1
ATOM 708 C C . ASP A 1 86 ? -3.245 8.552 3.546 1.00 90.56 86 ASP A C 1
ATOM 710 O O . ASP A 1 86 ? -4.328 8.629 4.116 1.00 90.56 86 ASP A O 1
ATOM 714 N N . GLN A 1 87 ? -3.149 8.738 2.224 1.00 91.06 87 GLN A N 1
ATOM 715 C CA . GLN A 1 87 ? -4.322 9.033 1.390 1.00 91.06 87 GLN A CA 1
ATOM 716 C C . GLN A 1 87 ? -5.250 7.832 1.178 1.00 91.06 87 GLN A C 1
ATOM 718 O O . GLN A 1 87 ? -6.451 8.044 1.012 1.00 91.06 87 GLN A O 1
ATOM 723 N N . VAL A 1 88 ? -4.717 6.606 1.152 1.00 90.44 88 VAL A N 1
ATOM 724 C CA . VAL A 1 88 ? -5.522 5.383 0.998 1.00 90.44 88 VAL A CA 1
ATOM 725 C C . VAL A 1 88 ? -6.380 5.174 2.235 1.00 90.44 88 VAL A C 1
ATOM 727 O O . VAL A 1 88 ? -7.596 5.146 2.094 1.00 90.44 88 VAL A O 1
ATOM 730 N N . ILE A 1 89 ? -5.769 5.145 3.422 1.00 86.88 89 ILE A N 1
ATOM 731 C CA . ILE A 1 89 ? -6.494 4.905 4.682 1.00 86.88 89 ILE A CA 1
ATOM 732 C C . ILE A 1 89 ? -7.475 6.035 5.023 1.00 86.88 89 ILE A C 1
ATOM 734 O O . ILE A 1 89 ? -8.373 5.879 5.829 1.00 86.88 89 ILE A O 1
ATOM 738 N N . ARG A 1 90 ? -7.304 7.221 4.420 1.00 88.19 90 ARG A N 1
ATOM 739 C CA . ARG A 1 90 ? -8.223 8.363 4.568 1.00 88.19 90 ARG A CA 1
ATOM 740 C C . ARG A 1 90 ? -9.300 8.410 3.490 1.00 88.19 90 ARG A C 1
ATOM 742 O O . ARG A 1 90 ? -10.097 9.353 3.483 1.00 88.19 90 ARG A O 1
ATOM 749 N N . ALA A 1 91 ? -9.297 7.485 2.529 1.00 87.31 91 ALA A N 1
ATOM 750 C CA . ALA A 1 91 ? -10.119 7.586 1.325 1.00 87.31 91 ALA A CA 1
ATOM 751 C C . ALA A 1 91 ? -11.626 7.562 1.620 1.00 87.31 91 ALA A C 1
ATOM 753 O O . ALA A 1 91 ? -12.401 8.122 0.841 1.00 87.31 91 ALA A O 1
ATOM 754 N N . ASP A 1 92 ? -12.033 6.950 2.729 1.00 81.88 92 ASP A N 1
ATOM 755 C CA . ASP A 1 92 ? -13.420 6.854 3.183 1.00 81.88 92 ASP A CA 1
ATOM 756 C C . ASP A 1 92 ? -13.829 7.983 4.161 1.00 81.88 92 ASP A C 1
ATOM 758 O O . ASP A 1 92 ? -14.990 8.082 4.564 1.00 81.88 92 ASP A O 1
ATOM 762 N N . GLY A 1 93 ? -12.896 8.878 4.512 1.00 77.19 93 GLY A N 1
ATOM 763 C CA . GLY A 1 93 ? -13.109 9.987 5.443 1.00 77.19 93 GLY A CA 1
ATOM 764 C C . GLY A 1 93 ? -13.071 9.602 6.925 1.00 77.19 93 GLY A C 1
ATOM 765 O O . GLY A 1 93 ? -13.341 10.457 7.773 1.00 77.19 93 GLY A O 1
ATOM 766 N N . GLN A 1 94 ? -12.732 8.356 7.248 1.00 78.69 94 GLN A N 1
ATOM 767 C CA . GLN A 1 94 ? -12.482 7.868 8.600 1.00 78.69 94 GLN A CA 1
ATOM 768 C C . GLN A 1 94 ? -11.078 7.264 8.655 1.00 78.69 94 GLN A C 1
ATOM 770 O O . GLN A 1 94 ? -10.427 7.111 7.637 1.00 78.69 94 GLN A O 1
ATOM 775 N N . ILE A 1 95 ? -10.553 7.038 9.856 1.00 79.31 95 ILE A N 1
ATOM 776 C CA . ILE A 1 95 ? -9.316 6.272 10.025 1.00 79.31 95 ILE A CA 1
ATOM 777 C C . ILE A 1 95 ? -9.491 5.435 11.281 1.00 79.31 95 ILE A C 1
ATOM 779 O O . ILE A 1 95 ? -9.787 5.992 12.346 1.00 79.31 95 ILE A O 1
ATOM 783 N N . ALA A 1 96 ? -9.341 4.125 11.154 1.00 82.56 96 ALA A N 1
ATOM 784 C CA . ALA A 1 96 ? -9.307 3.203 12.273 1.00 82.56 96 ALA A CA 1
ATOM 785 C C . ALA A 1 96 ? -8.038 3.414 13.116 1.00 82.56 96 ALA A C 1
ATOM 787 O O . ALA A 1 96 ? -7.024 3.952 12.661 1.00 82.56 96 ALA A O 1
ATOM 788 N N . MET A 1 97 ? -8.089 3.012 14.384 1.00 85.38 97 MET A N 1
ATOM 789 C CA . MET A 1 97 ? -6.956 3.184 15.297 1.00 85.38 97 MET A CA 1
ATOM 790 C C . MET A 1 97 ? -5.753 2.356 14.827 1.00 85.38 97 MET A C 1
ATOM 792 O O . MET A 1 97 ? -4.625 2.840 14.832 1.00 85.38 97 MET A O 1
ATOM 796 N N . GLU A 1 98 ? -6.024 1.151 14.339 1.00 87.56 98 GLU A N 1
ATOM 797 C CA . GLU A 1 98 ? -5.068 0.181 13.818 1.00 87.56 98 GLU A CA 1
ATOM 798 C C . GLU A 1 98 ? -4.298 0.739 12.608 1.00 87.56 98 GLU A C 1
ATOM 800 O O . GLU A 1 98 ? -3.074 0.628 12.528 1.00 87.56 98 GLU A O 1
ATOM 805 N N . GLU A 1 99 ? -4.988 1.425 11.693 1.00 86.19 99 GLU A N 1
ATOM 806 C CA . GLU A 1 99 ? -4.368 2.081 10.536 1.00 86.19 99 GLU A CA 1
ATOM 807 C C . GLU A 1 99 ? -3.451 3.235 10.961 1.00 86.19 99 GLU A C 1
ATOM 809 O O . GLU A 1 99 ? -2.344 3.391 10.432 1.00 86.19 99 GLU A O 1
ATOM 814 N N . GLN A 1 100 ? -3.887 4.040 11.941 1.00 87.19 100 GLN A N 1
ATOM 815 C CA . GLN A 1 100 ? -3.067 5.126 12.485 1.00 87.19 100 GLN A CA 1
ATOM 816 C C . GLN A 1 100 ? -1.806 4.596 13.163 1.00 87.19 100 GLN A C 1
ATOM 818 O O . GLN A 1 100 ? -0.723 5.136 12.927 1.00 87.19 100 GLN A O 1
ATOM 823 N N . GLU A 1 101 ? -1.935 3.551 13.980 1.00 89.81 101 GLU A N 1
ATOM 824 C CA . GLU A 1 101 ? -0.808 2.917 14.663 1.00 89.81 101 GLU A CA 1
ATOM 825 C C . GLU A 1 101 ? 0.189 2.337 13.656 1.00 89.81 101 GLU A C 1
ATOM 827 O O . GLU A 1 101 ? 1.385 2.615 13.748 1.00 89.81 101 GLU A O 1
ATOM 832 N N . HIS A 1 102 ? -0.281 1.616 12.636 1.00 87.81 102 HIS A N 1
ATOM 833 C CA . HIS A 1 102 ? 0.595 1.055 11.610 1.00 87.81 102 HIS A CA 1
ATOM 834 C C . HIS A 1 102 ? 1.340 2.131 10.810 1.00 87.81 102 HIS A C 1
ATOM 836 O O . HIS A 1 102 ? 2.546 1.994 10.581 1.00 87.81 102 HIS A O 1
ATOM 842 N N . ILE A 1 103 ? 0.676 3.222 10.402 1.00 88.56 103 ILE A N 1
ATOM 843 C CA . ILE A 1 103 ? 1.367 4.321 9.707 1.00 88.56 103 ILE A CA 1
ATOM 844 C C . ILE A 1 103 ? 2.359 5.030 10.633 1.00 88.56 103 ILE A C 1
ATOM 846 O O . ILE A 1 103 ? 3.450 5.389 10.183 1.00 88.56 103 ILE A O 1
ATOM 850 N N . ALA A 1 104 ? 2.017 5.236 11.906 1.00 90.50 104 ALA A N 1
ATOM 851 C CA . ALA A 1 104 ? 2.929 5.842 12.871 1.00 90.50 104 ALA A CA 1
ATOM 852 C C . ALA A 1 104 ? 4.198 4.994 13.050 1.00 90.50 104 ALA A C 1
ATOM 854 O O . ALA A 1 104 ? 5.302 5.526 12.929 1.00 90.50 104 ALA A O 1
ATOM 855 N N . LEU A 1 105 ? 4.047 3.677 13.221 1.00 90.06 105 LEU A N 1
ATOM 856 C CA . LEU A 1 105 ? 5.167 2.737 13.308 1.00 90.06 105 LEU A CA 1
ATOM 857 C C . LEU A 1 105 ? 6.028 2.761 12.041 1.00 90.06 105 LEU A C 1
ATOM 859 O O . LEU A 1 105 ? 7.254 2.832 12.125 1.00 90.06 105 LEU A O 1
ATOM 863 N N . LEU A 1 106 ? 5.405 2.768 10.858 1.00 89.88 106 LEU A N 1
ATOM 864 C CA . LEU A 1 106 ? 6.142 2.863 9.598 1.00 89.88 106 LEU A CA 1
ATOM 865 C C . LEU A 1 106 ? 6.958 4.160 9.515 1.00 89.88 106 LEU A C 1
ATOM 867 O O . LEU A 1 106 ? 8.108 4.128 9.083 1.00 89.88 106 LEU A O 1
ATOM 871 N N . ARG A 1 107 ? 6.388 5.297 9.931 1.00 90.31 107 ARG A N 1
ATOM 872 C CA . ARG A 1 107 ? 7.102 6.583 9.954 1.00 90.31 107 ARG A CA 1
ATOM 873 C C . ARG A 1 107 ? 8.315 6.534 10.875 1.00 90.31 107 ARG A C 1
ATOM 875 O O . ARG A 1 107 ? 9.384 6.961 10.459 1.00 90.31 107 ARG A O 1
ATOM 882 N N . GLU A 1 108 ? 8.176 5.973 12.074 1.00 90.44 108 GLU A N 1
ATOM 883 C CA . GLU A 1 108 ? 9.299 5.823 13.009 1.00 90.44 108 GLU A CA 1
ATOM 884 C C . GLU A 1 108 ? 10.412 4.927 12.450 1.00 90.44 108 GLU A C 1
ATOM 886 O O . GLU A 1 108 ? 11.592 5.241 12.599 1.00 90.44 108 GLU A O 1
ATOM 891 N N . MET A 1 109 ? 10.057 3.840 11.756 1.00 87.75 109 MET A N 1
ATOM 892 C CA . MET A 1 109 ? 11.034 2.956 11.108 1.00 87.75 109 MET A CA 1
ATOM 893 C C . MET A 1 109 ? 11.777 3.634 9.952 1.00 87.75 109 MET A C 1
ATOM 895 O O . MET A 1 109 ? 12.944 3.331 9.699 1.00 87.75 109 MET A O 1
ATOM 899 N N . LEU A 1 110 ? 11.091 4.520 9.228 1.00 86.44 110 LEU A N 1
ATOM 900 C CA . LEU A 1 110 ? 11.620 5.205 8.053 1.00 86.44 110 LEU A CA 1
ATOM 901 C C . LEU A 1 110 ? 12.393 6.492 8.378 1.00 86.44 110 LEU A C 1
ATOM 903 O O . LEU A 1 110 ? 12.967 7.049 7.444 1.00 86.44 110 LEU A O 1
ATOM 907 N N . GLY A 1 111 ? 12.471 6.908 9.649 1.00 71.19 111 GLY A N 1
ATOM 908 C CA . GLY A 1 111 ? 13.369 7.963 10.148 1.00 71.19 111 GLY A CA 1
ATOM 909 C C . GLY A 1 111 ? 13.215 9.310 9.456 1.00 71.19 111 GLY A C 1
ATOM 910 O O . GLY A 1 111 ? 14.127 9.652 8.669 1.00 71.19 111 GLY A O 1
#

Nearest PDB structures (foldseek):
  2h5n-assembly1_B  TM=6.922E-01  e=1.533E-02  Porphyromonas gingivalis
  2ou3-assembly1_B  TM=7.377E-01  e=3.678E-02  Nostoc punctiforme PCC 73102
  2h5n-assembly1_A  TM=6.680E-01  e=3.152E-02  Porphyromonas gingivalis

Radius of gyration: 12.74 Å; Cα contacts (8 Å, |Δi|>4): 96; chains: 1; bounding box: 30×26×33 Å